Protein AF-A0A820C2E1-F1 (afdb_monomer_lite)

InterPro domains:
  IPR008499 Leg1 [PF05612] (1-65)
  IPR008499 Leg1 [PTHR18820] (5-69)

Foldseek 3Di:
DVLDDPVCPVPPCVVLVVVVVVCQVVVQQDDPPDPDGDPLRLVVLLNCLVPVLLVVLCLVLPVDPNDDDDDDHHPLNVVLPVQVVVVVVPDDSNDDDPVNCVPRHVVSSVVSNVVSNVVSCVVSVVSLVVQPDPVSSVVVVD

Sequence (142 aa):
MTFCSSSNESNILFAFSSQFGWQYESNRLFTNNTLTMSLDSWWAAANYYLSVILFLAAVDVGIIPHVSFPANSVEQWQNCFVQPKQLHKTIDETIIGDKMLDSLYLGPMWSAYITSINDALSLVESKTVFLPSNLERLFGYD

Radius of gyration: 17.11 Å; chains: 1; bounding box: 41×33×45 Å

pLDDT: mean 75.93, std 14.03, range [45.53, 93.06]

Structure (mmCIF, N/CA/C/O backbone):
data_AF-A0A820C2E1-F1
#
_entry.id   AF-A0A820C2E1-F1
#
loop_
_atom_site.group_PDB
_atom_site.id
_atom_site.type_symbol
_atom_site.label_atom_id
_atom_site.label_alt_id
_atom_site.label_comp_id
_atom_site.label_asym_id
_atom_site.label_entity_id
_atom_site.label_seq_id
_atom_site.pdbx_PDB_ins_code
_atom_site.Cartn_x
_atom_site.Cartn_y
_atom_site.Cartn_z
_atom_site.occupancy
_atom_site.B_iso_or_equiv
_atom_site.auth_seq_id
_atom_site.auth_comp_id
_atom_site.auth_asym_id
_atom_site.auth_atom_id
_atom_site.pdbx_PDB_model_num
ATOM 1 N N . MET A 1 1 ? -14.656 7.846 8.089 1.00 52.34 1 MET A N 1
ATOM 2 C CA . MET A 1 1 ? -14.268 8.157 9.478 1.00 52.34 1 MET A CA 1
ATOM 3 C C . MET A 1 1 ? -14.386 9.659 9.657 1.00 52.34 1 MET A C 1
ATOM 5 O O . MET A 1 1 ? -13.511 10.401 9.233 1.00 52.34 1 MET A O 1
ATOM 9 N N . THR A 1 2 ? -15.497 10.117 10.219 1.00 50.12 2 THR A N 1
ATOM 10 C CA . THR A 1 2 ? -15.815 11.535 10.459 1.00 50.12 2 THR A CA 1
ATOM 11 C C . THR A 1 2 ? -15.196 12.020 11.770 1.00 50.12 2 THR A C 1
ATOM 13 O O . THR A 1 2 ? -15.863 12.644 12.580 1.00 50.12 2 THR A O 1
ATOM 16 N N . PHE A 1 3 ? -13.916 11.720 12.018 1.00 52.28 3 PHE A N 1
ATOM 17 C CA . PHE A 1 3 ? -13.298 12.119 13.286 1.00 52.28 3 PHE A CA 1
ATOM 18 C C . PHE A 1 3 ? -13.090 13.639 13.379 1.00 52.28 3 PHE A C 1
ATOM 20 O O . PHE A 1 3 ? -13.196 14.183 14.473 1.00 52.28 3 PHE A O 1
ATOM 27 N N . CYS A 1 4 ? -12.851 14.346 12.260 1.00 52.28 4 CYS A N 1
ATOM 28 C CA . CYS A 1 4 ? -12.616 15.80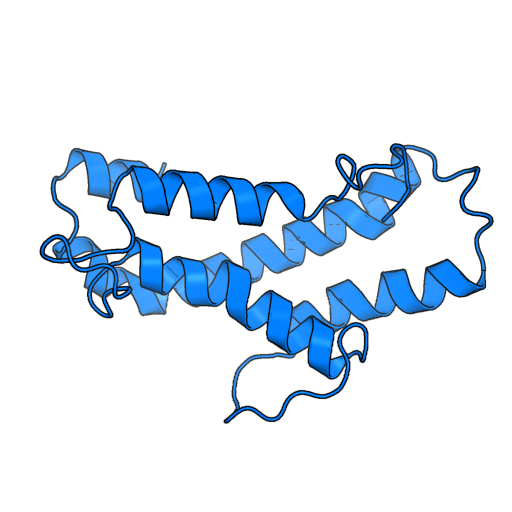2 12.293 1.00 52.28 4 CYS A CA 1
ATOM 29 C C . CYS A 1 4 ? -13.050 16.601 11.040 1.00 52.28 4 CYS A C 1
ATOM 31 O O . CYS A 1 4 ? -12.807 17.804 10.988 1.00 52.28 4 CYS A O 1
ATOM 33 N N . SER A 1 5 ? -13.665 15.994 10.016 1.00 57.34 5 SER A N 1
ATOM 34 C CA . SER A 1 5 ? -14.105 16.724 8.809 1.00 57.34 5 SER A CA 1
ATOM 35 C C . SER A 1 5 ? -15.306 16.071 8.127 1.00 57.34 5 SER A C 1
ATOM 37 O O . SER A 1 5 ? -15.441 14.847 8.105 1.00 57.34 5 SER A O 1
ATOM 39 N N . SER A 1 6 ? -16.162 16.897 7.523 1.00 64.25 6 SER A N 1
ATOM 40 C CA . SER A 1 6 ? -17.311 16.464 6.714 1.00 64.25 6 SER A CA 1
ATOM 41 C C . SER A 1 6 ? -16.909 15.847 5.367 1.00 64.25 6 SER A C 1
ATOM 43 O O . SER A 1 6 ? -17.702 15.126 4.768 1.00 64.25 6 SER A O 1
ATOM 45 N N . SER A 1 7 ? -15.676 16.088 4.915 1.00 71.81 7 SER A N 1
ATOM 46 C CA . SER A 1 7 ? -15.124 15.594 3.646 1.00 71.81 7 SER A CA 1
ATOM 47 C C . SER A 1 7 ? -14.352 14.271 3.768 1.00 71.81 7 SER A C 1
ATOM 49 O O . SER A 1 7 ? -13.766 13.825 2.787 1.00 71.81 7 SER A O 1
ATOM 51 N N . ASN A 1 8 ? -14.315 13.635 4.951 1.00 74.38 8 ASN A N 1
ATOM 52 C CA . ASN A 1 8 ? -13.497 12.435 5.221 1.00 74.38 8 ASN A CA 1
ATOM 53 C C . ASN A 1 8 ? -11.977 12.660 5.034 1.00 74.38 8 ASN A C 1
ATOM 55 O O . ASN A 1 8 ? -11.223 11.698 4.910 1.00 74.38 8 ASN A O 1
ATOM 59 N N . GLU A 1 9 ? -11.516 13.914 5.052 1.00 75.38 9 GLU A N 1
ATOM 60 C CA . GLU A 1 9 ? -10.095 14.296 4.938 1.00 75.38 9 GLU A CA 1
ATOM 61 C C . GLU A 1 9 ? -9.272 13.789 6.128 1.00 75.38 9 GLU A C 1
ATOM 63 O O . GLU A 1 9 ? -8.075 13.552 6.024 1.00 75.38 9 GLU A O 1
ATOM 68 N N . SER A 1 10 ? -9.934 13.562 7.261 1.00 74.44 10 SER A N 1
ATOM 69 C CA . SER A 1 10 ? -9.333 13.042 8.494 1.00 74.44 10 SER A CA 1
ATOM 70 C C . SER A 1 10 ? -9.258 11.511 8.521 1.00 74.44 10 SER A C 1
ATOM 72 O O . SER A 1 10 ? -9.043 10.915 9.575 1.00 74.44 10 SER A O 1
ATOM 74 N N . ASN A 1 11 ? -9.498 10.850 7.387 1.00 81.38 11 ASN A N 1
ATOM 75 C CA . ASN A 1 11 ? -9.407 9.404 7.299 1.00 81.38 11 ASN A CA 1
ATOM 76 C C . ASN A 1 11 ? -7.942 8.964 7.337 1.00 81.38 11 ASN A C 1
ATOM 78 O O . ASN A 1 11 ? -7.158 9.291 6.449 1.00 81.38 11 ASN A O 1
ATOM 82 N N . ILE A 1 12 ? -7.603 8.147 8.329 1.00 82.75 12 ILE A N 1
ATOM 83 C CA . ILE A 1 12 ? -6.254 7.607 8.529 1.00 82.75 12 ILE A CA 1
ATOM 84 C C . ILE A 1 12 ? -5.744 6.782 7.335 1.00 82.75 12 ILE A C 1
ATOM 86 O O . ILE A 1 12 ? -4.543 6.581 7.198 1.00 82.75 12 ILE A O 1
ATOM 90 N N . LEU A 1 13 ? -6.641 6.323 6.455 1.00 84.19 13 LEU A N 1
ATOM 91 C CA . LEU A 1 13 ? -6.300 5.565 5.2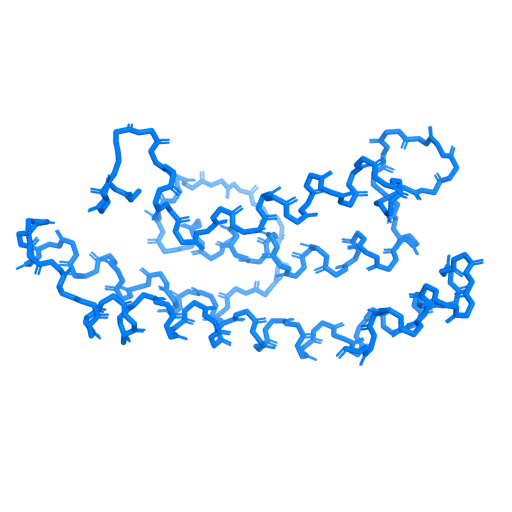50 1.00 84.19 13 LEU A CA 1
ATOM 92 C C . LEU A 1 13 ? -5.948 6.454 4.039 1.00 84.19 13 LEU A C 1
ATOM 94 O O . LEU A 1 13 ? -5.570 5.935 2.991 1.00 84.19 13 LEU A O 1
ATOM 98 N N . PHE A 1 14 ? -6.063 7.782 4.148 1.00 85.12 14 PHE A N 1
ATOM 99 C 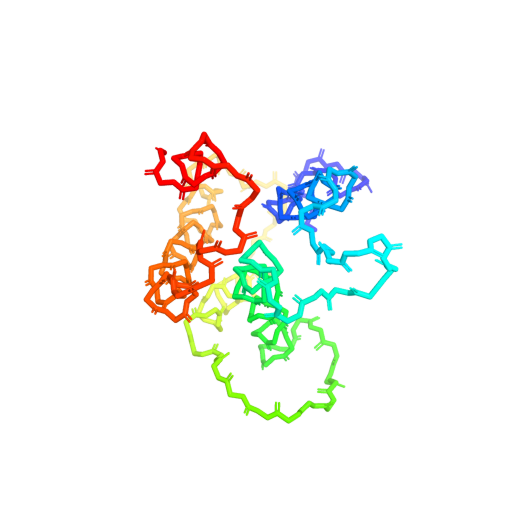CA . PHE A 1 14 ? -5.867 8.700 3.016 1.00 85.12 14 PHE A CA 1
ATOM 100 C C . PHE A 1 14 ? -4.429 8.711 2.469 1.00 85.12 14 PHE A C 1
ATOM 102 O O . PHE A 1 14 ? -4.205 8.979 1.281 1.00 85.12 14 PHE A O 1
ATOM 109 N N . ALA A 1 15 ? -3.454 8.374 3.319 1.00 84.56 15 ALA A N 1
ATOM 110 C CA . ALA A 1 15 ? -2.055 8.251 2.926 1.00 84.56 15 ALA A CA 1
ATOM 111 C C . ALA A 1 15 ? -1.869 7.219 1.799 1.00 84.56 15 ALA A C 1
ATOM 113 O O . ALA A 1 15 ? -1.128 7.482 0.854 1.00 84.56 15 ALA A O 1
ATOM 114 N N . PHE A 1 16 ? -2.607 6.104 1.832 1.00 84.31 16 PHE A N 1
ATOM 115 C CA . PHE A 1 16 ? -2.497 5.034 0.835 1.00 84.31 16 PHE A CA 1
ATOM 116 C C . PHE A 1 16 ? -2.978 5.475 -0.545 1.00 84.31 16 PHE A C 1
ATOM 118 O O . PHE A 1 16 ? -2.276 5.306 -1.540 1.00 84.31 16 PHE A O 1
ATOM 125 N N . SER A 1 17 ? -4.150 6.112 -0.610 1.00 84.94 17 SER A N 1
ATOM 126 C CA . SER A 1 17 ? -4.666 6.658 -1.867 1.00 84.94 17 SER A CA 1
ATOM 127 C C . SER A 1 17 ? -3.763 7.756 -2.430 1.00 84.94 17 SER A C 1
ATOM 129 O O . SER A 1 17 ? -3.565 7.822 -3.641 1.00 84.94 17 SER A O 1
ATOM 131 N N . SER A 1 18 ? -3.177 8.586 -1.559 1.00 89.19 18 SER A N 1
ATOM 132 C CA . SER A 1 18 ? -2.238 9.637 -1.970 1.00 89.19 18 SER A CA 1
ATOM 133 C C . SER A 1 18 ? -0.943 9.051 -2.541 1.00 89.19 18 SER A C 1
ATOM 135 O O . SER A 1 18 ? -0.488 9.479 -3.601 1.00 89.19 18 SER A O 1
ATOM 137 N N . GLN A 1 19 ? -0.378 8.033 -1.882 1.00 90.06 19 GLN A N 1
ATOM 138 C CA . GLN A 1 19 ? 0.811 7.323 -2.354 1.00 90.06 19 GLN A CA 1
ATOM 139 C C . GLN A 1 19 ? 0.568 6.663 -3.718 1.00 90.06 19 GLN A C 1
ATOM 141 O O . GLN A 1 19 ? 1.392 6.807 -4.624 1.00 90.06 19 GLN A O 1
ATOM 146 N N . PHE A 1 20 ? -0.580 5.998 -3.883 1.00 89.56 20 PHE A N 1
ATOM 147 C CA . PHE A 1 20 ? -0.964 5.372 -5.146 1.00 89.56 20 PHE A CA 1
ATOM 148 C C . PHE A 1 20 ? -1.113 6.404 -6.272 1.00 89.56 20 PHE A C 1
ATOM 150 O O . PHE A 1 20 ? -0.611 6.193 -7.376 1.00 89.56 20 PHE A O 1
ATOM 157 N N . GLY A 1 21 ? -1.748 7.548 -5.988 1.00 90.88 21 GLY A N 1
ATOM 158 C CA . GLY A 1 21 ? -1.868 8.661 -6.934 1.00 90.88 21 GLY A CA 1
ATOM 159 C C . GLY A 1 21 ? -0.505 9.187 -7.389 1.00 90.88 21 GLY A C 1
ATOM 160 O O . GLY A 1 21 ? -0.254 9.304 -8.586 1.00 90.88 21 GLY A O 1
ATOM 161 N N . TRP A 1 22 ? 0.423 9.398 -6.453 1.00 93.06 22 TRP A N 1
ATOM 162 C CA . TRP A 1 22 ? 1.788 9.810 -6.784 1.00 93.06 22 TRP A CA 1
ATOM 163 C C . TRP A 1 22 ? 2.528 8.771 -7.646 1.00 93.06 22 TRP A C 1
ATOM 165 O O . TRP A 1 22 ? 3.217 9.129 -8.605 1.00 93.06 22 TRP A O 1
ATOM 175 N N . GLN A 1 23 ? 2.379 7.473 -7.366 1.00 91.62 23 GLN A N 1
ATOM 176 C CA . GLN A 1 23 ? 2.987 6.411 -8.183 1.00 91.62 23 GLN A CA 1
ATOM 177 C C . GLN A 1 23 ? 2.373 6.331 -9.583 1.00 91.62 23 GLN A C 1
ATOM 179 O O . GLN A 1 23 ? 3.090 6.058 -10.549 1.00 91.62 23 GLN A O 1
ATOM 184 N N . TYR A 1 24 ? 1.068 6.584 -9.700 1.00 90.00 24 TYR A N 1
ATOM 185 C CA . TYR A 1 24 ? 0.372 6.673 -10.978 1.00 90.00 24 TYR A CA 1
ATOM 186 C C . TYR A 1 24 ? 0.930 7.826 -11.820 1.00 90.00 24 TYR A C 1
ATOM 188 O O . TYR A 1 24 ? 1.395 7.605 -12.936 1.00 90.00 24 TYR A O 1
ATOM 196 N N . GLU A 1 25 ? 0.958 9.040 -11.264 1.00 91.12 25 GLU A N 1
ATOM 197 C CA . GLU A 1 25 ? 1.427 10.243 -11.965 1.00 91.12 25 GLU A CA 1
ATOM 198 C C . GLU A 1 25 ? 2.907 10.167 -12.350 1.00 91.12 25 GLU A C 1
ATOM 200 O O . GLU A 1 25 ? 3.323 10.699 -13.378 1.00 91.12 25 GLU A O 1
ATOM 205 N N . SER A 1 26 ? 3.707 9.463 -11.551 1.00 90.19 26 SER A N 1
ATOM 206 C CA . SER A 1 26 ? 5.133 9.268 -11.810 1.00 90.19 26 SER A CA 1
ATOM 207 C C . SER A 1 26 ? 5.465 8.033 -12.655 1.00 90.19 26 SER A C 1
ATOM 209 O O . SER A 1 26 ? 6.636 7.677 -12.774 1.00 90.19 26 SER A O 1
ATOM 211 N N . ASN A 1 27 ? 4.462 7.386 -13.265 1.00 88.81 27 ASN A N 1
ATOM 212 C CA . ASN A 1 27 ? 4.602 6.196 -14.118 1.00 88.81 27 ASN A CA 1
ATOM 213 C C . ASN A 1 27 ? 5.244 4.974 -13.442 1.00 88.81 27 ASN A C 1
ATOM 215 O O . ASN A 1 27 ? 5.662 4.031 -14.113 1.00 88.81 27 ASN A O 1
ATOM 219 N N . ARG A 1 28 ? 5.279 4.937 -12.110 1.00 90.19 28 ARG A N 1
ATOM 220 C CA . ARG A 1 28 ? 5.869 3.832 -11.349 1.00 90.19 28 ARG A CA 1
ATOM 221 C C . ARG A 1 28 ? 5.048 2.550 -11.442 1.00 90.19 28 ARG A C 1
ATOM 223 O O . ARG A 1 28 ? 5.607 1.465 -11.331 1.00 90.19 28 ARG A O 1
ATOM 230 N N . LEU A 1 29 ? 3.742 2.655 -11.684 1.00 88.94 29 LEU A N 1
ATOM 231 C CA . LEU A 1 29 ? 2.823 1.510 -11.764 1.00 88.94 29 LEU A CA 1
ATOM 232 C C . LEU A 1 29 ? 2.835 0.788 -13.122 1.00 88.94 29 LEU A C 1
ATOM 234 O O . LEU A 1 29 ? 2.288 -0.311 -13.246 1.00 88.94 29 LEU A O 1
ATOM 238 N N . PHE A 1 30 ? 3.440 1.390 -14.143 1.00 85.38 30 PHE A N 1
ATOM 239 C CA . PHE A 1 30 ? 3.287 0.970 -15.531 1.00 85.38 30 PHE A CA 1
ATOM 240 C C . PHE A 1 30 ? 4.621 0.562 -16.147 1.00 85.38 30 PHE A C 1
ATOM 242 O O . PHE A 1 30 ? 5.689 1.022 -15.754 1.00 85.38 30 PHE A O 1
ATOM 249 N N . THR A 1 31 ? 4.553 -0.285 -17.170 1.00 70.06 31 THR A N 1
ATOM 250 C CA . THR A 1 31 ? 5.681 -0.546 -18.06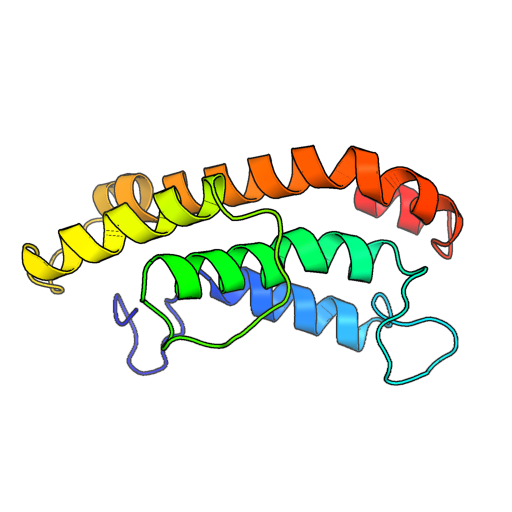8 1.00 70.06 31 THR A CA 1
ATOM 251 C C . THR A 1 31 ? 5.203 -0.222 -19.482 1.00 70.06 31 THR A C 1
ATOM 253 O O . THR A 1 31 ? 4.102 -0.611 -19.874 1.00 70.06 31 THR A O 1
ATOM 256 N N . ASN A 1 32 ? 6.004 0.535 -20.238 1.00 65.56 32 ASN A N 1
ATOM 257 C CA . ASN A 1 32 ? 5.741 0.924 -21.633 1.00 65.56 32 ASN A CA 1
ATOM 258 C C . ASN A 1 32 ? 4.552 1.884 -21.872 1.00 65.56 32 ASN A C 1
ATOM 260 O O . ASN A 1 32 ? 3.886 1.774 -22.898 1.00 65.56 32 ASN A O 1
ATOM 264 N N . ASN A 1 33 ? 4.290 2.839 -20.967 1.00 64.56 33 ASN A N 1
ATOM 265 C CA . ASN A 1 33 ? 3.252 3.881 -21.131 1.00 64.56 33 ASN A CA 1
ATOM 266 C C . ASN A 1 33 ? 1.836 3.342 -21.410 1.00 64.56 33 ASN A C 1
ATOM 268 O O . ASN A 1 33 ? 1.024 3.994 -22.067 1.00 64.56 33 ASN A O 1
ATOM 272 N N . THR A 1 34 ? 1.528 2.143 -20.923 1.00 67.00 34 THR A N 1
ATOM 273 C CA . THR A 1 34 ? 0.167 1.607 -20.960 1.00 67.00 34 THR A CA 1
ATOM 274 C C . THR A 1 34 ? -0.584 2.040 -19.701 1.00 67.00 34 THR A C 1
ATOM 276 O O . THR A 1 34 ? 0.014 2.164 -18.639 1.00 67.00 34 THR A O 1
ATOM 279 N N . LEU A 1 35 ? -1.905 2.230 -19.786 1.00 70.50 35 LEU A N 1
ATOM 280 C CA . LEU A 1 35 ? -2.760 2.466 -18.605 1.00 70.50 35 LEU A CA 1
ATOM 281 C C . LEU A 1 35 ? -3.001 1.184 -17.781 1.00 70.50 35 LEU A C 1
ATOM 283 O O . LEU A 1 35 ? -3.842 1.160 -16.886 1.00 70.50 35 LEU A O 1
ATOM 287 N N . THR A 1 36 ? -2.313 0.089 -18.112 1.00 79.44 36 THR A N 1
ATOM 288 C CA . THR A 1 36 ? -2.469 -1.210 -17.453 1.00 79.44 36 THR A CA 1
ATOM 289 C C . THR A 1 36 ? -1.333 -1.401 -16.467 1.00 79.44 36 THR A C 1
ATOM 291 O O . THR A 1 36 ? -0.169 -1.375 -16.864 1.00 79.44 36 THR A O 1
ATOM 294 N N . MET A 1 37 ? -1.668 -1.603 -15.188 1.00 81.44 37 MET A N 1
ATOM 295 C CA . MET A 1 37 ? -0.667 -1.894 -14.161 1.00 81.44 37 MET A CA 1
ATOM 296 C C . MET A 1 37 ? 0.192 -3.082 -14.591 1.00 81.44 37 MET A C 1
ATOM 298 O O . MET A 1 37 ? -0.324 -4.135 -14.969 1.00 81.44 37 MET A O 1
ATOM 302 N N . SER A 1 38 ? 1.506 -2.894 -14.552 1.00 84.69 38 SER A N 1
ATOM 303 C CA . SER A 1 38 ? 2.445 -3.906 -15.016 1.00 84.69 38 SER A CA 1
ATOM 304 C C . SER A 1 38 ? 2.721 -4.930 -13.929 1.00 84.69 38 SER A C 1
ATOM 306 O O . SER A 1 38 ? 3.049 -4.571 -12.799 1.00 84.69 38 SER A O 1
ATOM 308 N N . LEU A 1 39 ? 2.679 -6.212 -14.295 1.00 83.75 39 LEU A N 1
ATOM 309 C CA . LEU A 1 39 ? 3.116 -7.294 -13.414 1.00 83.75 39 LEU A CA 1
ATOM 310 C C . LEU A 1 39 ? 4.618 -7.224 -13.113 1.00 83.75 39 LEU A C 1
ATOM 312 O O . LEU A 1 39 ? 5.052 -7.755 -12.094 1.00 83.75 39 LEU A O 1
ATOM 316 N N . ASP A 1 40 ? 5.408 -6.565 -13.960 1.00 86.50 40 ASP A N 1
ATOM 317 C CA . ASP A 1 40 ? 6.855 -6.410 -13.784 1.00 86.50 40 ASP A CA 1
ATOM 318 C C . ASP A 1 40 ? 7.224 -5.161 -12.976 1.00 86.50 40 ASP A C 1
ATOM 320 O O . ASP A 1 40 ? 8.364 -5.027 -12.532 1.00 86.50 40 ASP A O 1
ATOM 324 N N . SER A 1 41 ? 6.264 -4.265 -12.724 1.00 88.25 41 SER A N 1
ATOM 325 C CA . SER A 1 41 ? 6.503 -3.108 -11.868 1.00 88.25 41 SER A CA 1
ATOM 326 C C . SER A 1 41 ? 6.657 -3.547 -10.412 1.00 88.25 41 SER A C 1
ATOM 328 O O . SER A 1 41 ? 5.740 -4.098 -9.799 1.00 88.25 41 SER A O 1
ATOM 330 N N . TRP A 1 42 ? 7.822 -3.241 -9.838 1.00 90.69 42 TRP A N 1
ATOM 331 C CA . TRP A 1 42 ? 8.080 -3.409 -8.410 1.00 90.69 42 TRP A CA 1
ATOM 332 C C . TRP A 1 42 ? 7.076 -2.613 -7.562 1.00 90.69 42 TRP A C 1
ATOM 334 O O . TRP A 1 42 ? 6.487 -3.153 -6.628 1.00 90.69 42 TRP A O 1
ATOM 344 N N . TRP A 1 43 ? 6.799 -1.363 -7.948 1.00 90.69 43 TRP A N 1
ATOM 345 C CA . TRP A 1 43 ? 5.838 -0.501 -7.260 1.00 90.69 43 TRP A CA 1
ATOM 346 C C . TRP A 1 43 ? 4.408 -1.034 -7.343 1.00 90.69 43 TRP A C 1
ATOM 348 O O . TRP A 1 43 ? 3.697 -1.020 -6.342 1.00 90.69 43 TRP A O 1
ATOM 358 N N . ALA A 1 44 ? 3.972 -1.527 -8.505 1.00 89.44 44 ALA A N 1
ATOM 359 C CA . ALA A 1 44 ? 2.641 -2.117 -8.646 1.00 89.44 44 ALA A CA 1
ATOM 360 C C . ALA A 1 44 ? 2.507 -3.391 -7.800 1.00 89.44 44 ALA A C 1
ATOM 362 O O . ALA A 1 44 ? 1.502 -3.576 -7.114 1.00 89.44 44 ALA A O 1
ATOM 363 N N . ALA A 1 45 ? 3.545 -4.233 -7.790 1.00 89.06 45 ALA A N 1
ATOM 364 C CA . ALA A 1 45 ? 3.575 -5.437 -6.972 1.00 89.06 45 ALA A CA 1
ATOM 365 C C . ALA A 1 45 ? 3.524 -5.109 -5.471 1.00 89.06 45 ALA A C 1
ATOM 367 O O . ALA A 1 45 ? 2.734 -5.713 -4.756 1.00 89.06 45 ALA A O 1
ATOM 368 N N . ALA A 1 46 ? 4.286 -4.119 -4.995 1.00 88.56 46 ALA A N 1
ATOM 369 C CA . ALA A 1 46 ? 4.234 -3.676 -3.600 1.00 88.56 46 ALA A CA 1
ATOM 370 C C . ALA A 1 46 ? 2.846 -3.120 -3.221 1.00 88.56 46 ALA A C 1
ATOM 372 O O . ALA A 1 46 ? 2.305 -3.450 -2.165 1.00 88.56 46 ALA A O 1
ATOM 373 N N . ASN A 1 47 ? 2.217 -2.342 -4.110 1.00 88.56 47 ASN A N 1
ATOM 374 C CA . ASN A 1 47 ? 0.877 -1.795 -3.875 1.00 88.56 47 ASN A CA 1
ATOM 375 C C . ASN A 1 47 ? -0.216 -2.849 -3.748 1.00 88.56 47 ASN A C 1
ATOM 377 O O . ASN A 1 47 ? -1.211 -2.601 -3.069 1.00 88.56 47 ASN A O 1
ATOM 381 N N . TYR A 1 48 ? -0.049 -4.018 -4.367 1.00 85.38 48 TYR A N 1
ATOM 382 C CA . TYR A 1 48 ? -0.975 -5.126 -4.164 1.00 85.38 48 TYR A CA 1
ATOM 383 C C . TYR A 1 48 ? -1.083 -5.473 -2.672 1.00 85.38 48 TYR A C 1
ATOM 385 O O . TYR A 1 48 ? -2.182 -5.533 -2.122 1.00 85.38 48 TYR A O 1
ATOM 393 N N . TYR A 1 49 ? 0.056 -5.595 -1.991 1.00 85.81 49 TYR A N 1
ATOM 394 C CA . TYR A 1 49 ? 0.091 -5.899 -0.561 1.00 85.81 49 TYR A CA 1
ATOM 395 C C . TYR A 1 49 ? -0.428 -4.732 0.288 1.00 85.81 49 TYR A C 1
ATOM 397 O O . TYR A 1 49 ? -1.116 -4.954 1.277 1.00 85.81 49 TYR A O 1
ATOM 405 N N . LEU A 1 50 ? -0.187 -3.491 -0.140 1.00 84.62 50 LEU A N 1
ATOM 406 C CA . LEU A 1 50 ? -0.617 -2.297 0.595 1.00 84.62 50 LEU A CA 1
ATOM 407 C C . LEU A 1 50 ? -2.102 -1.951 0.450 1.00 84.62 50 LEU A C 1
ATOM 409 O O . LEU A 1 50 ? -2.697 -1.410 1.377 1.00 84.62 50 LEU A O 1
ATOM 413 N N . SER A 1 51 ? -2.700 -2.238 -0.706 1.00 85.38 51 SER A N 1
ATOM 414 C CA . SER A 1 51 ? -4.060 -1.794 -1.035 1.00 85.38 51 SER A CA 1
ATOM 415 C C . SER A 1 51 ? -5.045 -2.950 -1.175 1.00 85.38 51 SER A C 1
ATOM 417 O O . SER A 1 51 ? -6.159 -2.874 -0.658 1.00 85.38 51 SER A O 1
ATOM 419 N N . VAL A 1 52 ? -4.660 -4.036 -1.856 1.00 84.06 52 VAL A N 1
ATOM 420 C CA . VAL A 1 52 ? -5.580 -5.151 -2.132 1.00 84.06 52 VAL A CA 1
ATOM 421 C C . VAL A 1 52 ? -5.797 -5.991 -0.882 1.00 84.06 52 VAL A C 1
ATOM 423 O O . VAL A 1 52 ? -6.941 -6.302 -0.565 1.00 84.06 52 VAL A O 1
ATOM 426 N N . ILE A 1 53 ? -4.743 -6.302 -0.125 1.00 82.88 53 ILE A N 1
ATOM 427 C CA . ILE A 1 53 ? -4.880 -7.084 1.115 1.00 82.88 53 ILE A CA 1
ATOM 428 C C . ILE A 1 53 ? -5.696 -6.310 2.165 1.00 82.88 53 ILE A C 1
ATOM 430 O O . ILE A 1 53 ? -6.620 -6.871 2.758 1.00 82.88 53 ILE A O 1
ATOM 434 N N . LEU A 1 54 ? -5.430 -5.007 2.330 1.00 84.19 54 LEU A N 1
ATOM 435 C CA . LEU A 1 54 ? -6.240 -4.102 3.155 1.00 84.19 54 LEU A CA 1
ATOM 436 C C . LEU A 1 54 ? -7.725 -4.167 2.758 1.00 84.19 54 LEU A C 1
ATOM 438 O O . LEU A 1 54 ? -8.601 -4.331 3.606 1.00 84.19 54 LEU A O 1
ATOM 442 N N . PHE A 1 55 ? -8.017 -4.060 1.461 1.00 84.00 55 PHE A N 1
ATOM 443 C CA . PHE A 1 55 ? -9.383 -4.115 0.951 1.00 84.00 55 PHE A CA 1
ATOM 444 C C . PHE A 1 55 ? -10.053 -5.477 1.202 1.00 84.00 55 PHE A C 1
ATOM 446 O O . PHE A 1 55 ? -11.187 -5.514 1.679 1.00 84.00 55 PHE A O 1
ATOM 453 N N . LEU A 1 56 ? -9.362 -6.591 0.935 1.00 82.56 56 LEU A N 1
ATOM 454 C CA . LEU A 1 56 ? -9.892 -7.940 1.163 1.00 82.56 56 LEU A CA 1
ATOM 455 C C . LEU A 1 56 ? -10.239 -8.165 2.636 1.00 82.56 56 LEU A C 1
ATOM 457 O O . LEU A 1 56 ? -11.302 -8.693 2.948 1.00 82.56 56 LEU A O 1
ATOM 461 N N . ALA A 1 57 ? -9.411 -7.680 3.555 1.00 83.56 57 ALA A N 1
ATOM 462 C CA . ALA A 1 57 ? -9.724 -7.767 4.973 1.00 83.56 57 ALA A CA 1
ATOM 463 C C . ALA A 1 57 ? -10.918 -6.908 5.389 1.00 83.56 57 ALA A C 1
ATOM 465 O O . ALA A 1 57 ? -11.705 -7.332 6.236 1.00 83.56 57 ALA A O 1
ATOM 466 N N . ALA A 1 58 ? -11.098 -5.734 4.778 1.00 84.88 58 ALA A N 1
ATOM 467 C CA . ALA A 1 58 ? -12.290 -4.919 4.993 1.00 84.88 58 ALA A CA 1
ATOM 468 C C . ALA A 1 58 ? -13.569 -5.619 4.489 1.00 84.88 58 ALA A C 1
ATOM 470 O O . ALA A 1 58 ? -14.632 -5.462 5.098 1.00 84.88 58 ALA A O 1
ATOM 471 N N . VAL A 1 59 ? -13.484 -6.402 3.407 1.00 82.06 59 VAL A N 1
ATOM 472 C CA . VAL A 1 59 ? -14.583 -7.263 2.934 1.00 82.06 59 VAL A CA 1
ATOM 473 C C . VAL A 1 59 ? -14.854 -8.382 3.941 1.00 82.06 59 VAL A C 1
ATOM 475 O O . VAL A 1 59 ? -15.993 -8.539 4.377 1.00 82.06 59 VAL A O 1
ATOM 478 N N . ASP A 1 60 ? -13.820 -9.104 4.375 1.00 81.19 60 ASP A N 1
ATOM 479 C CA . ASP A 1 60 ? -13.949 -10.254 5.281 1.00 81.19 60 ASP A CA 1
ATOM 480 C C . ASP A 1 60 ? -14.561 -9.888 6.637 1.00 81.19 60 ASP A C 1
ATOM 482 O O . ASP A 1 60 ? -15.407 -10.606 7.172 1.00 81.19 60 ASP A O 1
ATOM 486 N N . VAL A 1 61 ? -14.189 -8.735 7.197 1.00 81.56 61 VAL A N 1
ATOM 487 C CA . VAL A 1 61 ? -14.779 -8.243 8.452 1.00 81.56 61 VAL A CA 1
ATOM 488 C C . VAL A 1 61 ? -16.135 -7.558 8.248 1.00 81.56 61 VAL A C 1
ATOM 490 O O . VAL A 1 61 ? -16.740 -7.080 9.213 1.00 81.56 61 VAL A O 1
ATOM 493 N N . GLY A 1 62 ? -16.635 -7.493 7.012 1.00 80.38 62 GLY A N 1
ATOM 494 C CA . GLY A 1 62 ? -17.937 -6.939 6.651 1.00 80.38 62 GLY A CA 1
ATOM 495 C C . GLY A 1 62 ? -18.042 -5.423 6.810 1.00 80.38 62 GLY A C 1
ATOM 496 O O . GLY A 1 62 ? -19.110 -4.934 7.176 1.00 80.38 62 GLY A O 1
ATOM 497 N N . ILE A 1 63 ? -16.943 -4.687 6.610 1.00 80.38 63 ILE A N 1
ATOM 498 C CA . ILE A 1 63 ? -16.976 -3.225 6.423 1.00 80.38 63 ILE A CA 1
ATOM 499 C C . ILE A 1 63 ? -17.453 -2.909 5.006 1.00 80.38 63 ILE A C 1
ATOM 501 O O . ILE A 1 63 ? -18.266 -2.008 4.811 1.00 80.38 63 ILE A O 1
ATOM 505 N N . ILE A 1 64 ? -16.965 -3.670 4.027 1.00 76.81 64 ILE A N 1
ATOM 506 C CA . ILE A 1 64 ? -17.397 -3.589 2.633 1.00 76.81 64 ILE A CA 1
ATOM 507 C C . ILE A 1 64 ? -18.410 -4.719 2.391 1.00 76.81 64 ILE A C 1
ATOM 509 O O . ILE A 1 64 ? -18.181 -5.837 2.859 1.00 76.81 64 ILE A O 1
ATOM 513 N N . PRO A 1 65 ? -19.539 -4.466 1.699 1.00 74.88 65 PRO A N 1
ATOM 514 C CA . PRO A 1 65 ? -20.482 -5.519 1.331 1.00 74.88 65 PRO A CA 1
ATOM 515 C C . PRO A 1 65 ? -19.773 -6.655 0.589 1.00 74.88 65 PRO A C 1
ATOM 517 O O . PRO A 1 65 ? -18.844 -6.395 -0.169 1.00 74.88 65 PRO A O 1
ATOM 520 N N . HIS A 1 66 ? -20.211 -7.899 0.793 1.00 63.19 66 HIS A N 1
ATOM 521 C CA . HIS A 1 66 ? -19.561 -9.078 0.215 1.00 63.19 66 HIS A CA 1
ATOM 522 C C . HIS A 1 66 ? -19.350 -8.925 -1.299 1.00 63.19 66 HIS A C 1
ATOM 524 O O . HIS A 1 66 ? -20.307 -8.826 -2.069 1.00 63.19 66 HIS A O 1
ATOM 530 N N . VAL A 1 67 ? -18.088 -8.955 -1.716 1.00 60.69 67 VAL A N 1
ATOM 531 C CA . VAL A 1 67 ? -17.673 -9.032 -3.118 1.00 60.69 67 VAL A CA 1
ATOM 532 C C . VAL A 1 67 ? -16.968 -10.379 -3.298 1.00 60.69 67 VAL A C 1
ATOM 534 O O . VAL A 1 67 ? -16.213 -10.801 -2.425 1.00 60.69 67 VAL A O 1
ATOM 537 N N . SER A 1 68 ? -17.263 -11.109 -4.374 1.00 48.28 68 SER A N 1
ATOM 538 C CA . SER A 1 68 ? -16.677 -12.436 -4.612 1.00 48.28 68 SER A CA 1
ATOM 539 C C . SER A 1 68 ? -15.308 -12.312 -5.292 1.00 48.28 68 SER A C 1
ATOM 541 O O . SER A 1 68 ? -15.204 -11.714 -6.360 1.00 48.28 68 SER A O 1
ATOM 543 N N . PHE A 1 69 ? -14.263 -12.886 -4.682 1.00 47.00 69 PHE A N 1
ATOM 544 C CA . PHE A 1 69 ? -12.894 -12.910 -5.218 1.00 47.00 69 PHE A CA 1
ATOM 545 C C . PHE A 1 69 ? -12.250 -14.304 -5.092 1.00 47.00 69 PHE A C 1
ATOM 547 O O . PHE A 1 69 ? -12.585 -15.046 -4.167 1.00 47.00 69 PHE A O 1
ATOM 554 N N . PRO A 1 70 ? -11.309 -14.670 -5.983 1.00 46.03 70 PRO A N 1
ATOM 555 C CA . PRO A 1 70 ? -10.449 -15.842 -5.814 1.00 46.03 70 PRO A CA 1
ATOM 556 C C . PRO A 1 70 ? -9.351 -15.569 -4.759 1.00 46.03 70 PRO A C 1
ATOM 558 O O . PRO A 1 70 ? -8.682 -14.541 -4.805 1.00 46.03 70 PRO A O 1
ATOM 561 N N . ALA A 1 71 ? -9.210 -16.466 -3.777 1.00 45.53 71 ALA A N 1
ATOM 562 C CA . ALA A 1 71 ? -8.564 -16.216 -2.481 1.00 45.53 71 ALA A CA 1
ATOM 563 C C . ALA A 1 71 ? -7.020 -16.300 -2.462 1.00 45.53 71 ALA A C 1
ATOM 565 O O . ALA A 1 71 ? -6.444 -17.148 -3.144 1.00 45.53 71 ALA A O 1
ATOM 566 N N . ASN A 1 72 ? -6.373 -15.472 -1.619 1.00 48.97 72 ASN A N 1
ATOM 567 C CA . ASN A 1 72 ? -5.486 -15.862 -0.497 1.00 48.97 72 ASN A CA 1
ATOM 568 C C . ASN A 1 72 ? -4.704 -14.648 0.070 1.00 48.97 72 ASN A C 1
ATOM 570 O O . ASN A 1 72 ? -4.246 -13.805 -0.696 1.00 48.97 72 ASN A O 1
ATOM 574 N N . SER A 1 73 ? -4.500 -14.641 1.400 1.00 55.41 73 SER A N 1
ATOM 575 C CA . SER A 1 73 ? -3.873 -13.634 2.302 1.00 55.41 73 SER A CA 1
ATOM 576 C C . SER A 1 73 ? -4.818 -12.555 2.868 1.00 55.41 73 SER A C 1
ATOM 578 O O . SER A 1 73 ? -5.050 -11.530 2.242 1.00 55.41 73 SER A O 1
ATOM 580 N N . VAL A 1 74 ? -5.394 -12.798 4.063 1.00 59.28 74 VAL A N 1
ATOM 581 C CA . VAL A 1 74 ? -6.355 -11.867 4.710 1.00 59.28 74 VAL A CA 1
ATOM 582 C C . VAL A 1 74 ? -6.229 -11.759 6.252 1.00 59.28 74 VAL A C 1
ATOM 584 O O . VAL A 1 74 ? -6.750 -10.825 6.857 1.00 59.28 74 VAL A O 1
ATOM 587 N N . GLU A 1 75 ? -5.482 -12.644 6.920 1.00 60.34 75 GLU A N 1
ATOM 588 C CA . GLU A 1 75 ? -5.581 -12.844 8.383 1.00 60.34 75 GLU A CA 1
ATOM 589 C C . GLU A 1 75 ? -5.078 -11.670 9.258 1.00 60.34 75 GLU A C 1
ATOM 591 O O . GLU A 1 75 ? -5.688 -11.336 10.272 1.00 60.34 75 GLU A O 1
ATOM 596 N N . GLN A 1 76 ? -3.996 -10.982 8.878 1.00 57.38 76 GLN A N 1
ATOM 597 C CA . GLN A 1 76 ? -3.420 -9.907 9.709 1.00 57.38 76 GLN A CA 1
ATOM 598 C C . GLN A 1 76 ? -4.233 -8.603 9.646 1.00 57.38 76 GLN A C 1
ATOM 600 O O . GLN A 1 76 ? -4.434 -7.931 10.660 1.00 57.38 76 GLN A O 1
ATOM 605 N N . TRP A 1 77 ? -4.758 -8.261 8.469 1.00 56.03 77 TRP A N 1
ATOM 606 C CA . TRP A 1 77 ? -5.568 -7.059 8.283 1.00 56.03 77 TRP A CA 1
ATOM 607 C C . TRP A 1 77 ? -6.974 -7.199 8.878 1.00 56.03 77 TRP A C 1
ATOM 609 O O . TRP A 1 77 ? -7.543 -6.202 9.323 1.00 56.03 77 TRP A O 1
ATOM 619 N N . GLN A 1 78 ? -7.520 -8.418 8.973 1.00 62.75 78 GLN A N 1
ATOM 620 C CA . GLN A 1 78 ? -8.785 -8.670 9.675 1.00 62.75 78 GLN A CA 1
ATOM 621 C C . GLN A 1 78 ? -8.738 -8.116 11.107 1.00 62.75 78 GLN A C 1
ATOM 623 O O . GLN A 1 78 ? -9.656 -7.418 11.540 1.00 62.75 78 GLN A O 1
ATOM 628 N N . ASN A 1 79 ? -7.626 -8.323 11.816 1.00 59.88 79 ASN A N 1
ATOM 629 C CA . ASN A 1 79 ? -7.459 -7.841 13.187 1.00 59.88 79 ASN A CA 1
ATOM 630 C C . ASN A 1 79 ? -7.448 -6.305 13.294 1.00 59.88 79 ASN A C 1
ATOM 632 O O . ASN A 1 79 ? -7.990 -5.764 14.260 1.00 59.88 79 ASN A O 1
ATOM 636 N N . CYS A 1 80 ? -6.920 -5.595 12.287 1.00 56.94 80 CYS A N 1
ATOM 637 C CA . CYS A 1 80 ? -6.948 -4.128 12.232 1.00 56.94 80 CYS A CA 1
ATOM 638 C C . CYS A 1 80 ? -8.379 -3.576 12.140 1.00 56.94 80 CYS A C 1
ATOM 640 O O . CYS A 1 80 ? -8.666 -2.501 12.661 1.00 56.94 80 CYS A O 1
ATOM 642 N N . PHE A 1 81 ? -9.294 -4.299 11.493 1.00 61.56 81 PHE A N 1
ATOM 643 C CA . PHE A 1 81 ? -10.668 -3.842 11.288 1.00 61.56 81 PHE A CA 1
ATOM 644 C C . PHE A 1 81 ? -11.663 -4.332 12.347 1.00 61.56 81 PHE A C 1
ATOM 646 O O . PHE A 1 81 ? -12.690 -3.683 12.576 1.00 61.56 81 PHE A O 1
ATOM 653 N N . VAL A 1 82 ? -11.369 -5.4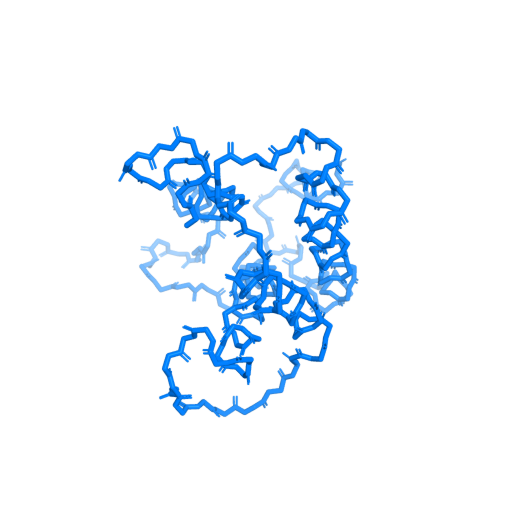44 13.027 1.00 62.94 82 VAL A N 1
ATOM 654 C CA . VAL A 1 82 ? -12.216 -5.974 14.109 1.00 62.94 82 VAL A CA 1
ATOM 655 C C . VAL A 1 82 ? -12.283 -5.005 15.295 1.00 62.94 82 VAL A C 1
ATOM 657 O O . VAL A 1 82 ? -13.366 -4.814 15.853 1.00 62.94 82 VAL A O 1
ATOM 660 N N . GLN A 1 83 ? -11.174 -4.340 15.649 1.00 59.41 83 GLN A N 1
ATOM 661 C CA . GLN A 1 83 ? -11.148 -3.398 16.777 1.00 59.41 83 GLN A CA 1
ATOM 662 C C . GLN A 1 83 ? -12.035 -2.152 16.553 1.00 59.41 83 GLN A C 1
ATOM 664 O O . GLN A 1 83 ? -12.923 -1.917 17.379 1.00 59.41 83 GLN A O 1
ATOM 669 N N . PRO A 1 84 ? -11.924 -1.402 15.435 1.00 56.16 84 PRO A N 1
ATOM 670 C CA . PRO A 1 84 ? -12.808 -0.270 15.147 1.00 56.16 84 PRO A CA 1
ATOM 671 C C . PRO A 1 84 ? -14.296 -0.636 15.114 1.00 56.16 84 PRO A C 1
ATOM 673 O O . PRO A 1 84 ? -15.126 0.132 15.606 1.00 56.16 84 PRO A O 1
ATOM 676 N N . LYS A 1 85 ? -14.643 -1.816 14.569 1.00 56.12 85 LYS A N 1
ATOM 677 C CA . LYS A 1 85 ? -16.036 -2.277 14.423 1.00 56.12 85 LYS A CA 1
ATOM 678 C C . LYS A 1 85 ? -16.717 -2.541 15.769 1.00 56.12 85 LYS A C 1
ATOM 680 O O . LYS A 1 85 ? -17.924 -2.331 15.892 1.00 56.12 85 LYS A O 1
ATOM 685 N N . GLN A 1 86 ? -15.967 -3.001 16.772 1.00 56.34 86 GLN A N 1
ATOM 686 C CA . GLN A 1 86 ? -16.485 -3.162 18.133 1.00 56.34 86 GLN A CA 1
ATOM 687 C C . GLN A 1 86 ? -16.544 -1.828 18.885 1.00 56.34 86 GLN A C 1
ATOM 689 O O . GLN A 1 86 ? -17.487 -1.606 19.639 1.00 56.34 86 GLN A O 1
ATOM 694 N N . LEU A 1 87 ? -15.593 -0.923 18.636 1.00 52.31 87 LEU A N 1
ATOM 695 C CA . LEU A 1 87 ? -15.511 0.379 19.301 1.00 52.31 87 LEU A CA 1
ATOM 696 C C . LEU A 1 87 ? -16.627 1.358 18.887 1.00 52.31 87 LEU A C 1
ATOM 698 O O . LEU A 1 87 ? -17.173 2.055 19.740 1.00 52.31 87 LEU A O 1
ATOM 702 N N . HIS A 1 88 ? -17.015 1.372 17.604 1.00 52.12 88 HIS A N 1
ATOM 703 C CA . HIS A 1 88 ? -18.078 2.252 17.079 1.00 52.12 88 HIS A CA 1
ATOM 704 C C . HIS A 1 88 ? -19.470 1.961 17.671 1.00 52.12 88 HIS A C 1
ATOM 706 O O . HIS A 1 88 ? -20.381 2.766 17.521 1.00 52.12 88 HIS A O 1
ATOM 712 N N . LYS A 1 89 ? -19.665 0.821 18.350 1.00 52.72 89 LYS A N 1
ATOM 713 C CA . LYS A 1 89 ? -20.923 0.523 19.056 1.00 52.72 89 LYS A CA 1
ATOM 714 C C . LYS A 1 89 ? -20.993 1.119 20.465 1.00 52.72 89 LYS A C 1
ATOM 716 O O . LYS A 1 89 ? -22.067 1.091 21.060 1.00 52.72 89 LYS A O 1
ATOM 721 N N . THR A 1 90 ? -19.880 1.614 21.004 1.00 49.25 90 THR A N 1
ATOM 722 C CA . THR A 1 90 ? -19.737 1.874 22.447 1.00 49.25 90 THR A CA 1
ATOM 723 C C . THR A 1 90 ? -19.222 3.271 22.777 1.00 49.25 90 THR A C 1
ATOM 725 O O . THR A 1 90 ? -19.316 3.676 23.932 1.00 49.25 90 THR A O 1
ATOM 728 N N . ILE A 1 91 ? -18.675 4.004 21.803 1.00 51.88 91 ILE A N 1
ATOM 729 C CA . ILE A 1 91 ? -18.063 5.320 22.013 1.00 51.88 91 ILE A CA 1
ATOM 730 C C . ILE A 1 91 ? -18.873 6.393 21.282 1.00 51.88 91 ILE A C 1
ATOM 732 O O . ILE A 1 91 ? -19.143 6.265 20.092 1.00 51.88 91 ILE A O 1
ATOM 736 N N . ASP A 1 92 ? -19.238 7.449 22.009 1.00 54.69 92 ASP A N 1
ATOM 737 C CA . ASP A 1 92 ? -19.755 8.696 21.445 1.00 54.69 92 ASP A CA 1
ATOM 738 C C . ASP A 1 92 ? -18.636 9.352 20.614 1.00 54.69 92 ASP A C 1
ATOM 740 O O . ASP A 1 92 ? -17.562 9.659 21.140 1.00 54.69 92 ASP 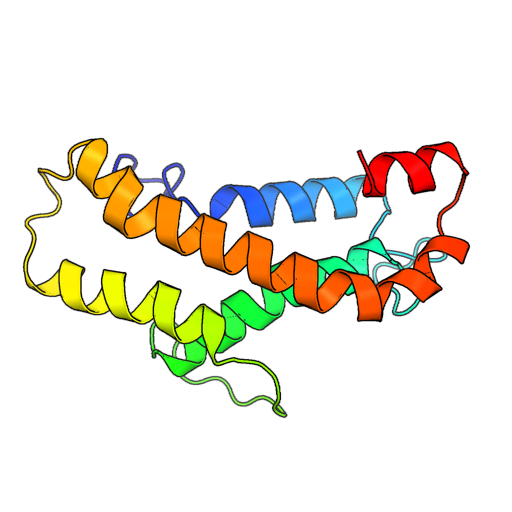A O 1
ATOM 744 N N . GLU A 1 93 ? -18.863 9.516 19.306 1.00 53.62 93 GLU A N 1
ATOM 745 C CA . GLU A 1 93 ? -17.884 9.990 18.309 1.00 53.62 93 GLU A CA 1
ATOM 746 C C . GLU A 1 93 ? -17.274 11.366 18.649 1.00 53.62 93 GLU A C 1
ATOM 748 O O . GLU A 1 93 ? -16.272 11.768 18.060 1.00 53.62 93 GLU A O 1
ATOM 753 N N . THR A 1 94 ? -17.842 12.080 19.625 1.00 53.34 94 THR A N 1
ATOM 754 C CA . THR A 1 94 ? -17.451 13.431 20.036 1.00 53.34 94 THR A CA 1
ATOM 755 C C . THR A 1 94 ? -16.215 13.514 20.944 1.00 53.34 94 THR A C 1
ATOM 757 O O . THR A 1 94 ? -15.704 14.617 21.143 1.00 53.34 94 THR A O 1
ATOM 760 N N . ILE A 1 95 ? -15.694 12.400 21.486 1.00 57.94 95 ILE A N 1
ATOM 761 C CA . ILE A 1 95 ? -14.547 12.422 22.421 1.00 57.94 95 ILE A CA 1
ATOM 762 C C . ILE A 1 95 ? -13.569 11.264 22.156 1.00 57.94 95 ILE A C 1
ATOM 764 O O . ILE A 1 95 ? -13.391 10.367 22.979 1.00 57.94 95 ILE A O 1
ATOM 768 N N . ILE A 1 96 ? -12.882 11.280 21.013 1.00 63.22 96 ILE A N 1
ATOM 769 C CA . ILE A 1 96 ? -11.664 10.473 20.831 1.00 63.22 96 ILE A CA 1
ATOM 770 C C . ILE A 1 96 ? -10.471 11.401 21.027 1.00 63.22 96 ILE A C 1
ATOM 772 O O . ILE A 1 96 ? -10.145 12.203 20.160 1.00 63.22 96 ILE A O 1
ATOM 776 N N . GLY A 1 97 ? -9.842 11.321 22.200 1.00 69.94 97 GLY A N 1
ATOM 777 C CA . GLY A 1 97 ? -8.598 12.046 22.463 1.00 69.94 97 GLY A CA 1
ATOM 778 C C . GLY A 1 97 ? -7.408 11.427 21.726 1.00 69.94 97 GLY A C 1
ATOM 779 O O . GLY A 1 97 ? -7.418 10.232 21.425 1.00 69.94 97 GLY A O 1
ATOM 780 N N . ASP A 1 98 ? -6.348 12.210 21.518 1.00 71.75 98 ASP A N 1
ATOM 781 C CA . ASP A 1 98 ? -5.151 11.824 20.749 1.00 71.75 98 ASP A CA 1
ATOM 782 C C . ASP A 1 98 ? -4.565 10.467 21.165 1.00 71.75 98 ASP A C 1
ATOM 784 O O . ASP A 1 98 ? -4.218 9.644 20.325 1.00 71.75 98 ASP A O 1
ATOM 788 N N . LYS A 1 99 ? -4.533 10.168 22.472 1.00 73.50 99 LYS A N 1
ATOM 789 C CA . LYS A 1 99 ? -4.047 8.870 22.974 1.00 73.50 99 LYS A CA 1
ATOM 790 C C . LYS A 1 99 ? -4.901 7.682 22.520 1.00 73.50 99 LYS A C 1
ATOM 792 O O . LYS A 1 99 ? -4.360 6.600 22.299 1.00 73.50 99 LYS A O 1
ATOM 797 N N . MET A 1 100 ? -6.221 7.847 22.422 1.00 74.69 100 MET A N 1
ATOM 798 C CA . MET A 1 100 ? -7.116 6.799 21.914 1.00 74.69 100 MET A CA 1
ATOM 799 C C . MET A 1 100 ? -7.006 6.673 20.395 1.00 74.69 100 MET A C 1
ATOM 801 O O . MET A 1 100 ? -7.015 5.553 19.895 1.00 74.69 100 MET A O 1
ATOM 805 N N . LEU A 1 101 ? -6.841 7.786 19.672 1.00 78.56 101 LEU A N 1
ATOM 806 C CA . LEU A 1 101 ? -6.567 7.757 18.234 1.00 78.56 101 LEU A CA 1
ATOM 807 C C . LEU A 1 101 ? -5.281 6.970 17.932 1.00 78.56 101 LEU A C 1
ATOM 809 O O . LEU A 1 101 ? -5.297 6.051 17.112 1.00 78.56 101 LEU A O 1
ATOM 813 N N . ASP A 1 102 ? -4.199 7.273 18.649 1.00 79.31 102 ASP A N 1
ATOM 814 C CA . ASP A 1 102 ? -2.919 6.587 18.480 1.00 79.31 102 ASP A CA 1
ATOM 815 C C . ASP A 1 102 ? -3.010 5.100 18.830 1.00 79.31 102 ASP A C 1
ATOM 817 O O . ASP A 1 102 ? -2.623 4.246 18.039 1.00 79.31 102 ASP A O 1
ATOM 821 N N . SER A 1 103 ? -3.541 4.765 20.007 1.00 79.81 103 SER A N 1
ATOM 822 C CA . SER A 1 103 ? -3.521 3.380 20.497 1.00 79.81 103 SER A CA 1
ATOM 823 C C . SER A 1 103 ? -4.522 2.451 19.811 1.00 79.81 103 SER A C 1
ATOM 825 O O . SER A 1 103 ? -4.239 1.262 19.682 1.00 79.81 103 SER A O 1
ATOM 827 N N . LEU A 1 104 ? -5.677 2.964 19.376 1.00 80.06 104 LEU A N 1
ATOM 828 C CA . LEU A 1 104 ? -6.776 2.134 18.868 1.00 80.06 104 LEU A CA 1
ATOM 829 C C . LEU A 1 104 ? -6.897 2.158 17.346 1.00 80.06 104 LEU A C 1
ATOM 831 O O . LEU A 1 104 ? -7.501 1.250 16.778 1.00 80.06 104 LEU A O 1
ATOM 835 N N . TYR A 1 105 ? -6.340 3.175 16.685 1.00 81.50 105 TYR A N 1
ATOM 836 C CA . TYR A 1 105 ? -6.475 3.338 15.240 1.00 81.50 105 TYR A CA 1
ATOM 837 C C . TYR A 1 105 ? -5.118 3.403 14.542 1.00 81.50 105 TYR A C 1
ATOM 839 O O . TYR A 1 105 ? -4.827 2.534 13.722 1.00 81.50 105 TYR A O 1
ATOM 847 N N . LEU A 1 106 ? -4.272 4.387 14.865 1.00 84.94 106 LEU A N 1
ATOM 848 C CA . LEU A 1 106 ? -3.015 4.593 14.136 1.00 84.94 106 LEU A CA 1
ATOM 849 C C . LEU A 1 106 ? -1.995 3.485 14.411 1.00 84.94 106 LEU A C 1
ATOM 851 O O . LEU A 1 106 ? -1.408 2.965 13.470 1.00 84.94 106 LEU A O 1
ATOM 855 N N . GLY A 1 107 ? -1.815 3.079 15.666 1.00 86.50 107 GLY A N 1
ATOM 856 C CA . GLY A 1 107 ? -0.889 2.018 16.065 1.00 86.50 107 GLY A CA 1
ATOM 857 C C . GLY A 1 107 ? -1.196 0.675 15.392 1.00 86.50 107 GLY A C 1
ATOM 858 O O . GLY A 1 107 ? -0.318 0.130 14.721 1.00 86.50 107 GLY A O 1
ATOM 859 N N . PRO A 1 108 ? -2.431 0.148 15.500 1.00 87.31 108 PRO A N 1
ATOM 860 C CA . PRO A 1 108 ? -2.826 -1.072 14.797 1.00 87.31 108 PRO A CA 1
ATOM 861 C C . PRO A 1 108 ? -2.697 -0.962 13.272 1.00 87.31 108 PRO A C 1
ATOM 863 O O . PRO A 1 108 ? -2.204 -1.895 12.640 1.00 87.31 108 PRO A O 1
ATOM 866 N N . MET A 1 109 ? -3.079 0.180 12.687 1.00 88.00 109 MET A N 1
ATOM 867 C CA . MET A 1 109 ? -2.964 0.422 11.245 1.00 88.00 109 MET A CA 1
ATOM 868 C C . MET A 1 109 ? -1.502 0.400 10.779 1.00 88.00 109 MET A C 1
ATOM 870 O O . MET A 1 109 ? -1.173 -0.325 9.841 1.00 88.00 109 MET A O 1
ATOM 874 N N . TRP A 1 110 ? -0.607 1.108 11.474 1.00 87.25 110 TRP A N 1
ATOM 875 C CA . TRP A 1 110 ? 0.825 1.102 11.169 1.00 87.25 110 TRP A CA 1
ATOM 876 C C . TRP A 1 110 ? 1.458 -0.270 11.386 1.00 87.25 110 TRP A C 1
ATOM 878 O O . TRP A 1 110 ? 2.288 -0.690 10.584 1.00 87.25 110 TRP A O 1
ATOM 888 N N . SER A 1 111 ? 1.049 -1.001 12.424 1.00 88.56 111 SER A N 1
ATOM 889 C CA . SER A 1 111 ? 1.519 -2.370 12.636 1.00 88.56 111 SER A CA 1
ATOM 890 C C . SER A 1 111 ? 1.136 -3.273 11.463 1.00 88.56 111 SER A C 1
ATOM 892 O O . SER A 1 111 ? 1.998 -3.976 10.946 1.00 88.56 111 SER A O 1
ATOM 894 N N . ALA A 1 112 ? -0.124 -3.235 11.018 1.00 87.06 112 ALA A N 1
ATOM 895 C CA . ALA A 1 112 ? -0.585 -4.023 9.875 1.00 87.06 112 ALA A CA 1
ATOM 896 C C . ALA A 1 112 ? 0.145 -3.631 8.580 1.00 87.06 112 ALA A C 1
ATOM 898 O O . ALA A 1 112 ? 0.555 -4.500 7.813 1.00 87.06 112 ALA A O 1
ATOM 899 N N . TYR A 1 113 ? 0.382 -2.333 8.377 1.00 86.12 113 TYR A N 1
ATOM 900 C CA . TYR A 1 113 ? 1.153 -1.815 7.250 1.00 86.12 113 TYR A CA 1
ATOM 901 C C . TYR A 1 113 ? 2.587 -2.359 7.214 1.00 86.12 113 TYR A C 1
ATOM 903 O O . TYR A 1 113 ? 3.015 -2.912 6.201 1.00 86.12 113 TYR A O 1
ATOM 911 N N . ILE A 1 114 ? 3.320 -2.235 8.324 1.00 86.81 114 ILE A N 1
ATOM 912 C CA . ILE A 1 114 ? 4.714 -2.682 8.412 1.00 86.81 114 ILE A CA 1
ATOM 913 C C . ILE A 1 114 ? 4.810 -4.192 8.208 1.00 86.81 114 ILE A C 1
ATOM 915 O O . ILE A 1 114 ? 5.669 -4.647 7.454 1.00 86.81 114 ILE A O 1
ATOM 919 N N . THR A 1 115 ? 3.920 -4.976 8.823 1.00 87.88 115 THR A N 1
ATOM 920 C CA . THR A 1 115 ? 3.902 -6.427 8.605 1.00 87.88 115 THR A CA 1
ATOM 921 C C . THR A 1 115 ? 3.628 -6.760 7.141 1.00 87.88 115 THR A C 1
ATOM 923 O O . THR A 1 115 ? 4.371 -7.537 6.547 1.00 87.88 115 THR A O 1
ATOM 926 N N . SER A 1 116 ? 2.645 -6.099 6.525 1.00 86.75 116 SER A N 1
ATOM 927 C CA . SER A 1 116 ? 2.293 -6.337 5.127 1.00 86.75 116 SER A CA 1
ATOM 928 C C . SER A 1 116 ? 3.441 -6.032 4.161 1.00 86.75 116 SER A C 1
ATOM 930 O O . SER A 1 116 ? 3.608 -6.761 3.186 1.00 86.75 116 SER A O 1
ATOM 932 N N . ILE A 1 117 ? 4.231 -4.980 4.403 1.00 84.81 117 ILE A N 1
ATOM 933 C CA . ILE A 1 117 ? 5.423 -4.689 3.590 1.00 84.81 117 ILE A CA 1
ATOM 934 C C . ILE A 1 117 ? 6.519 -5.707 3.849 1.00 84.81 117 ILE A C 1
ATOM 936 O O . ILE A 1 117 ? 7.094 -6.210 2.891 1.00 84.81 117 ILE A O 1
ATOM 940 N N . ASN A 1 118 ? 6.813 -6.023 5.109 1.00 87.00 118 ASN A N 1
ATOM 941 C CA . ASN A 1 118 ? 7.880 -6.965 5.440 1.00 87.00 118 ASN A CA 1
ATOM 942 C C . ASN A 1 118 ? 7.640 -8.337 4.796 1.00 87.00 118 ASN A C 1
ATOM 944 O O . ASN A 1 118 ? 8.564 -8.910 4.219 1.00 87.00 118 ASN A O 1
ATOM 948 N N . ASP A 1 119 ? 6.393 -8.812 4.815 1.00 86.31 119 ASP A N 1
ATOM 949 C CA . ASP A 1 119 ? 5.996 -10.050 4.143 1.00 86.31 119 ASP A CA 1
ATOM 950 C C . ASP A 1 119 ? 6.131 -9.916 2.612 1.00 86.31 119 ASP A C 1
ATOM 952 O O . ASP A 1 119 ? 6.630 -10.821 1.937 1.00 86.31 119 ASP A O 1
ATOM 956 N N . ALA A 1 120 ? 5.755 -8.761 2.054 1.00 86.00 120 ALA A N 1
ATOM 957 C CA . ALA A 1 120 ? 5.818 -8.494 0.620 1.00 86.00 120 ALA A CA 1
ATOM 958 C C . ALA A 1 120 ? 7.243 -8.346 0.071 1.00 86.00 120 ALA A C 1
ATOM 960 O O . ALA A 1 120 ? 7.486 -8.758 -1.062 1.00 86.00 120 ALA A O 1
ATOM 961 N N . LEU A 1 121 ? 8.178 -7.760 0.832 1.00 87.00 121 LEU A N 1
ATOM 962 C CA . LEU A 1 121 ? 9.513 -7.380 0.352 1.00 87.00 121 LEU A CA 1
ATOM 963 C C . LEU A 1 121 ? 10.236 -8.560 -0.294 1.00 87.00 121 LEU A C 1
ATOM 965 O O . LEU A 1 121 ? 10.689 -8.447 -1.430 1.00 87.00 121 LEU A O 1
ATOM 969 N N . SER A 1 122 ? 10.253 -9.712 0.379 1.00 87.12 122 SER A N 1
ATOM 970 C CA . SER A 1 122 ? 10.878 -10.936 -0.145 1.00 87.12 122 SER A CA 1
ATOM 971 C C . SER A 1 122 ? 10.227 -11.450 -1.439 1.00 87.12 122 SER A C 1
ATOM 973 O O . SER A 1 122 ? 10.892 -12.035 -2.293 1.00 87.12 122 SER A O 1
ATOM 975 N N . LEU A 1 123 ? 8.928 -11.200 -1.619 1.00 86.94 123 LEU A N 1
ATOM 976 C CA . LEU A 1 123 ? 8.149 -11.653 -2.773 1.00 86.94 123 LEU A CA 1
ATOM 977 C C . LEU A 1 123 ? 8.328 -10.730 -3.983 1.00 86.94 123 LEU A C 1
ATOM 979 O O . LEU A 1 123 ? 8.229 -11.179 -5.128 1.00 86.94 123 LEU A O 1
ATOM 983 N N . VAL A 1 124 ? 8.597 -9.444 -3.744 1.00 88.56 124 VAL A N 1
ATOM 984 C CA . VAL A 1 124 ? 8.749 -8.434 -4.802 1.00 88.56 124 VAL A CA 1
ATOM 985 C C . VAL A 1 124 ? 10.204 -8.061 -5.084 1.00 88.56 124 VAL A C 1
ATOM 987 O O . VAL A 1 124 ? 10.465 -7.439 -6.109 1.00 88.56 124 VAL A O 1
ATOM 990 N N . GLU A 1 125 ? 11.163 -8.473 -4.250 1.00 88.56 125 GLU A N 1
ATOM 991 C CA . GLU A 1 125 ? 12.592 -8.137 -4.366 1.00 88.56 125 GLU A CA 1
ATOM 992 C C . GLU A 1 125 ? 13.164 -8.420 -5.761 1.00 88.56 125 GLU A C 1
ATOM 994 O O . GLU A 1 125 ? 13.859 -7.580 -6.337 1.00 88.56 125 GLU A O 1
ATOM 999 N N . SER A 1 126 ? 12.799 -9.556 -6.361 1.00 89.88 126 SER A N 1
ATOM 1000 C CA . SER A 1 126 ? 13.237 -9.930 -7.715 1.00 89.88 126 SER A CA 1
ATOM 1001 C C . SER A 1 126 ? 12.875 -8.896 -8.791 1.00 89.88 126 SER A C 1
ATOM 1003 O O . SER A 1 126 ? 13.530 -8.835 -9.830 1.00 89.88 126 SER A O 1
ATOM 1005 N N . LYS A 1 127 ? 11.870 -8.044 -8.547 1.00 89.19 127 LYS A N 1
ATOM 1006 C CA . LYS A 1 127 ? 11.410 -7.010 -9.484 1.00 89.19 127 LYS A CA 1
ATOM 1007 C C . LYS A 1 127 ? 12.211 -5.711 -9.410 1.00 89.19 127 LYS A C 1
ATOM 1009 O O . LYS A 1 127 ? 12.069 -4.866 -10.289 1.00 89.19 127 LYS A O 1
ATOM 1014 N N . THR A 1 128 ? 13.100 -5.549 -8.428 1.00 88.31 128 THR A N 1
ATOM 1015 C CA . THR A 1 128 ? 13.992 -4.374 -8.323 1.00 88.31 128 THR A CA 1
ATOM 1016 C C . THR A 1 128 ? 14.920 -4.224 -9.536 1.00 88.31 128 THR A C 1
ATOM 1018 O O . THR A 1 128 ? 15.379 -3.122 -9.856 1.00 88.31 128 THR A O 1
ATOM 1021 N N . VAL A 1 129 ? 15.161 -5.315 -10.270 1.00 88.50 129 VAL A N 1
ATOM 1022 C CA . VAL A 1 129 ? 15.925 -5.311 -11.525 1.00 88.50 129 VAL A CA 1
ATOM 1023 C C . VAL A 1 129 ? 15.249 -4.475 -12.614 1.00 88.50 129 VAL A C 1
ATOM 1025 O O . VAL A 1 129 ? 15.945 -3.898 -13.447 1.00 88.50 129 VAL A O 1
ATOM 1028 N N . PHE A 1 130 ? 13.915 -4.366 -12.577 1.00 87.81 130 PHE A N 1
ATOM 1029 C CA . PHE A 1 130 ? 13.110 -3.604 -13.534 1.00 87.81 130 PHE A CA 1
ATOM 1030 C C . PHE A 1 130 ? 12.991 -2.121 -13.175 1.00 87.81 130 PHE A C 1
ATOM 1032 O O . PHE A 1 130 ? 12.395 -1.353 -13.930 1.00 87.81 130 PHE A O 1
ATOM 1039 N N . LEU A 1 131 ? 13.559 -1.693 -12.042 1.00 88.56 131 LEU A N 1
ATOM 1040 C CA . LEU A 1 131 ? 13.604 -0.277 -11.702 1.00 88.56 131 LEU A CA 1
ATOM 1041 C C . LEU A 1 131 ? 14.556 0.475 -12.654 1.00 88.56 131 LEU A C 1
ATOM 1043 O O . LEU A 1 131 ? 15.644 -0.020 -12.968 1.00 88.56 131 LEU A O 1
ATOM 1047 N N . PRO A 1 132 ? 14.178 1.688 -13.097 1.00 86.12 132 PRO A N 1
ATOM 1048 C CA . PRO A 1 132 ? 14.854 2.426 -14.166 1.00 86.12 132 PRO A CA 1
ATOM 1049 C C . PRO A 1 132 ? 16.286 2.867 -13.841 1.00 86.12 132 PRO A C 1
ATOM 1051 O O . PRO A 1 132 ? 17.039 3.203 -14.753 1.00 86.12 132 PRO A O 1
ATOM 1054 N N . SER A 1 133 ? 16.685 2.915 -12.566 1.00 87.06 133 SER A N 1
ATOM 1055 C CA . SER A 1 133 ? 18.032 3.341 -12.180 1.00 87.06 133 SER A CA 1
ATOM 1056 C C . SER A 1 133 ? 18.461 2.797 -10.818 1.00 87.06 133 SER A C 1
ATOM 1058 O O . SER A 1 133 ? 17.640 2.350 -10.020 1.00 87.06 133 SER A O 1
ATOM 1060 N N . ASN A 1 134 ? 19.763 2.887 -10.526 1.00 86.19 134 ASN A N 1
ATOM 1061 C CA . ASN A 1 134 ? 20.285 2.609 -9.184 1.00 86.19 134 ASN A CA 1
ATOM 1062 C C . ASN A 1 134 ? 19.728 3.579 -8.135 1.00 86.19 134 ASN A C 1
ATOM 1064 O O . ASN A 1 134 ? 19.497 3.155 -7.013 1.00 86.19 134 ASN A O 1
ATOM 1068 N N . LEU A 1 135 ? 19.483 4.844 -8.495 1.00 87.81 135 LEU A N 1
ATOM 1069 C CA . LEU A 1 135 ? 18.871 5.811 -7.580 1.00 87.81 135 LEU A CA 1
ATOM 1070 C C . LEU A 1 135 ? 17.442 5.404 -7.219 1.00 87.81 135 LEU A C 1
ATOM 1072 O O . LEU A 1 135 ? 17.072 5.446 -6.057 1.00 87.81 135 LEU A O 1
ATOM 1076 N N . GLU A 1 136 ? 16.667 4.946 -8.201 1.00 87.25 136 GLU A N 1
ATOM 1077 C CA . GLU A 1 136 ? 15.305 4.465 -7.960 1.00 87.25 136 GLU A CA 1
ATOM 1078 C C . GLU A 1 136 ? 15.299 3.161 -7.147 1.00 87.25 136 GLU A C 1
ATOM 1080 O O . GLU A 1 136 ? 14.421 2.964 -6.315 1.00 87.25 136 GLU A O 1
ATOM 1085 N N . ARG A 1 137 ? 16.299 2.288 -7.343 1.00 85.62 137 ARG A N 1
ATOM 1086 C CA . ARG A 1 137 ? 16.498 1.121 -6.473 1.00 85.62 137 ARG A CA 1
ATOM 1087 C C . ARG A 1 137 ? 16.762 1.543 -5.033 1.00 85.62 137 ARG A C 1
ATOM 1089 O O . ARG A 1 137 ? 16.112 1.013 -4.148 1.00 85.62 137 ARG A O 1
ATOM 1096 N N . LEU A 1 138 ? 17.673 2.488 -4.809 1.00 83.12 138 LEU A N 1
ATOM 1097 C CA . LEU A 1 138 ? 18.023 2.968 -3.468 1.00 83.12 138 LEU A CA 1
ATOM 1098 C C . LEU A 1 138 ? 16.843 3.666 -2.781 1.00 83.12 138 LEU A C 1
ATOM 1100 O O . LEU A 1 138 ? 16.586 3.397 -1.617 1.00 83.12 138 LEU A O 1
ATOM 1104 N N . PHE A 1 139 ? 16.055 4.441 -3.530 1.00 80.44 139 PHE A N 1
ATOM 1105 C CA . PHE A 1 139 ? 14.854 5.103 -3.014 1.00 80.44 139 PHE A CA 1
ATOM 1106 C C . PHE A 1 139 ? 13.823 4.126 -2.417 1.00 80.44 139 PHE A C 1
ATOM 1108 O O . PHE A 1 139 ? 13.047 4.513 -1.554 1.00 80.44 139 PHE A O 1
ATOM 1115 N N . GLY A 1 140 ? 13.792 2.867 -2.871 1.00 61.91 140 GLY A N 1
ATOM 1116 C CA . GLY A 1 140 ? 12.905 1.837 -2.319 1.00 61.91 140 GLY A CA 1
ATOM 1117 C C . GLY A 1 140 ? 13.399 1.173 -1.025 1.00 61.91 140 GLY A C 1
ATOM 1118 O O . GLY A 1 140 ? 12.641 0.396 -0.447 1.00 61.91 140 GLY A O 1
ATOM 1119 N N . TYR A 1 141 ? 14.642 1.435 -0.597 1.00 61.34 141 TYR A N 1
ATOM 1120 C CA . TYR A 1 141 ? 15.285 0.826 0.580 1.00 61.34 141 TYR A CA 1
ATOM 1121 C C . TYR A 1 141 ? 15.693 1.832 1.674 1.00 61.34 141 TYR A C 1
ATOM 1123 O O . TYR A 1 141 ? 16.093 1.384 2.751 1.00 61.34 141 TYR A O 1
ATOM 1131 N N . ASP A 1 142 ? 15.622 3.138 1.401 1.00 49.00 142 ASP A N 1
ATOM 1132 C CA . ASP A 1 142 ? 15.863 4.218 2.375 1.00 49.00 142 ASP A CA 1
ATOM 1133 C C . ASP A 1 142 ? 14.633 4.461 3.273 1.00 49.00 142 ASP A C 1
ATOM 1135 O O . ASP A 1 142 ? 14.829 4.682 4.493 1.00 49.00 142 ASP A O 1
#

Organism: NCBI:txid392032

Secondary structure (DSSP, 8-state):
--SS-TTSTT-TTHHHHHHHHHHHHTTTTBSTT-SSBPTT-HHHHHHIIIIIHHHHHHHHTTSSPP--------HHHHHHHHHHHHHTTTS-TT---HHHHIIIIIHHHHHHHHHHHHHHHHHHGGGGGGSS-HHHHHHTT-